Protein AF-U3U2H5-F1 (afdb_monomer)

Structure (mmCIF, N/CA/C/O backbone):
data_AF-U3U2H5-F1
#
_entry.id   AF-U3U2H5-F1
#
loop_
_atom_site.group_PDB
_atom_site.id
_atom_site.type_symbol
_atom_site.label_atom_id
_atom_site.label_alt_id
_atom_site.label_comp_id
_atom_site.label_asym_id
_atom_site.label_entity_id
_atom_site.label_seq_id
_atom_site.pdbx_PDB_ins_code
_atom_site.Cartn_x
_atom_site.Cartn_y
_atom_site.Cartn_z
_atom_site.occupancy
_atom_site.B_iso_or_equiv
_atom_site.auth_seq_id
_atom_site.auth_comp_id
_atom_site.auth_asym_id
_atom_site.auth_atom_id
_atom_site.pdbx_PDB_model_num
ATOM 1 N N . MET A 1 1 ? -24.324 16.341 -33.200 1.00 36.59 1 MET A N 1
ATOM 2 C CA . MET A 1 1 ? -23.448 15.681 -34.191 1.00 36.59 1 MET A CA 1
ATOM 3 C C . MET A 1 1 ? -22.131 15.355 -33.512 1.00 36.59 1 MET A C 1
ATOM 5 O O . MET A 1 1 ? -21.526 16.247 -32.933 1.00 36.59 1 MET A O 1
ATOM 9 N N . ALA A 1 2 ? -21.755 14.077 -33.498 1.00 43.44 2 ALA A N 1
ATOM 10 C CA . ALA A 1 2 ? -20.502 13.602 -32.929 1.00 43.44 2 ALA A CA 1
ATOM 11 C C . ALA A 1 2 ? -19.338 14.039 -33.830 1.00 43.44 2 ALA A C 1
ATOM 13 O O . ALA A 1 2 ? -19.192 13.520 -34.935 1.00 43.44 2 ALA A O 1
ATOM 14 N N . SER A 1 3 ? -18.530 14.993 -33.368 1.00 36.84 3 SER A N 1
ATOM 15 C CA . SER A 1 3 ? -17.242 15.276 -33.995 1.00 36.84 3 SER A CA 1
ATOM 16 C C . SER A 1 3 ? -16.187 14.415 -33.308 1.00 36.84 3 SER A C 1
ATOM 18 O O . SER A 1 3 ? -15.924 14.551 -32.114 1.00 36.84 3 SER A O 1
ATOM 20 N N . ARG A 1 4 ? -15.668 13.449 -34.066 1.00 45.84 4 ARG A N 1
ATOM 21 C CA . ARG A 1 4 ? -14.644 12.482 -33.673 1.00 45.84 4 ARG A CA 1
ATOM 22 C C . ARG A 1 4 ? -13.359 13.210 -33.265 1.00 45.84 4 ARG A C 1
ATOM 24 O O . ARG A 1 4 ? -12.631 13.690 -34.128 1.00 45.84 4 ARG A O 1
ATOM 31 N N . VAL A 1 5 ? -13.022 13.197 -31.977 1.00 42.06 5 VAL A N 1
ATOM 32 C CA . VAL A 1 5 ? -11.638 13.397 -31.520 1.00 42.06 5 VAL A CA 1
ATOM 33 C C . VAL A 1 5 ? -10.924 12.050 -31.642 1.00 42.06 5 VAL A C 1
ATOM 35 O O . VAL A 1 5 ? -10.776 11.302 -30.684 1.00 42.06 5 VAL A O 1
ATOM 38 N N . ALA A 1 6 ? -10.550 11.702 -32.870 1.00 45.50 6 ALA A N 1
ATOM 39 C CA . ALA A 1 6 ? -9.656 10.593 -33.180 1.00 45.50 6 ALA A CA 1
ATOM 40 C C . ALA A 1 6 ? -8.530 11.169 -34.041 1.00 45.50 6 ALA A C 1
ATOM 42 O O . ALA A 1 6 ? -8.571 11.093 -35.265 1.00 45.50 6 ALA A O 1
ATOM 43 N N . GLY A 1 7 ? -7.590 11.868 -33.399 1.00 47.78 7 GLY A N 1
ATOM 44 C CA . GLY A 1 7 ? -6.601 12.667 -34.125 1.00 47.78 7 GLY A CA 1
ATOM 45 C C . GLY A 1 7 ? -5.349 13.072 -33.354 1.00 47.78 7 GLY A C 1
ATOM 46 O O . GLY A 1 7 ? -4.682 13.997 -33.793 1.00 47.78 7 GLY A O 1
ATOM 47 N N . GLN A 1 8 ? -5.002 12.416 -32.242 1.00 45.09 8 GLN A N 1
ATOM 48 C CA . GLN A 1 8 ? -3.694 12.603 -31.593 1.00 45.09 8 GLN A CA 1
ATOM 49 C C . GLN A 1 8 ? -3.155 11.281 -31.032 1.00 45.09 8 GLN A C 1
ATOM 51 O O . GLN A 1 8 ? -2.931 11.113 -29.841 1.00 45.09 8 GLN A O 1
ATOM 56 N N . LEU A 1 9 ? -2.928 10.322 -31.927 1.00 45.75 9 LEU A N 1
ATOM 57 C CA . LEU A 1 9 ? -1.977 9.235 -31.701 1.00 45.75 9 LEU A CA 1
ATOM 58 C C . LEU A 1 9 ? -0.816 9.432 -32.679 1.00 45.75 9 LEU A C 1
ATOM 60 O O . LEU A 1 9 ? -0.657 8.698 -33.648 1.00 45.75 9 LEU A O 1
ATOM 64 N N . SER A 1 10 ? -0.023 10.475 -32.437 1.00 50.72 10 SER A N 1
ATOM 65 C CA . SER A 1 10 ? 1.310 10.592 -33.025 1.00 50.72 10 SER A CA 1
ATOM 66 C C . SER A 1 10 ? 2.205 9.561 -32.326 1.00 50.72 10 SER A C 1
ATOM 68 O O . SER A 1 10 ? 2.426 9.651 -31.117 1.00 50.72 10 SER A O 1
ATOM 70 N N . GLY A 1 11 ? 2.662 8.553 -33.073 1.00 54.78 11 GLY A N 1
ATOM 71 C CA . GLY A 1 11 ? 3.237 7.296 -32.567 1.00 54.78 11 GLY A CA 1
ATOM 72 C C . GLY A 1 11 ? 4.471 7.386 -31.656 1.00 54.78 11 GLY A C 1
ATOM 73 O O . GLY A 1 11 ? 4.754 6.419 -30.956 1.00 54.78 11 GLY A O 1
ATOM 74 N N . ASP A 1 12 ? 5.161 8.527 -31.579 1.00 56.19 12 ASP A N 1
ATOM 75 C CA . ASP A 1 12 ? 6.335 8.695 -30.704 1.00 56.19 12 ASP A CA 1
ATOM 76 C C . ASP A 1 12 ? 6.012 9.251 -29.306 1.00 56.19 12 ASP A C 1
ATOM 78 O O . ASP A 1 12 ? 6.649 8.871 -28.319 1.00 56.19 12 ASP A O 1
ATOM 82 N N . GLY A 1 13 ? 4.987 10.103 -29.178 1.00 56.69 13 GLY A N 1
ATOM 83 C CA . GLY A 1 13 ? 4.623 10.737 -27.901 1.00 56.69 13 GLY A CA 1
ATOM 84 C C . GLY A 1 13 ? 3.951 9.777 -26.916 1.00 56.69 13 GLY A C 1
ATOM 85 O O . GLY A 1 13 ? 4.209 9.831 -25.713 1.00 56.69 13 GLY A O 1
ATOM 86 N N . ASN A 1 14 ? 3.152 8.838 -27.432 1.00 66.31 14 ASN A N 1
ATOM 87 C CA . ASN A 1 14 ? 2.483 7.816 -26.621 1.00 66.31 14 ASN A CA 1
ATOM 88 C C . ASN A 1 14 ? 3.495 6.838 -25.990 1.00 66.31 14 ASN A C 1
ATOM 90 O O . ASN A 1 14 ? 3.370 6.461 -24.827 1.00 66.31 14 ASN A O 1
ATOM 94 N N . ASN A 1 15 ? 4.559 6.491 -26.724 1.00 78.50 15 ASN A N 1
ATOM 95 C CA . ASN A 1 15 ? 5.605 5.591 -26.237 1.00 78.50 15 ASN A CA 1
ATOM 96 C C . ASN A 1 15 ? 6.479 6.226 -25.149 1.00 78.50 15 ASN A C 1
ATOM 98 O O . ASN A 1 15 ? 6.887 5.535 -24.217 1.00 78.50 15 ASN A O 1
ATOM 102 N N . ALA A 1 16 ? 6.776 7.527 -25.237 1.00 85.88 16 ALA A N 1
ATOM 103 C CA . ALA A 1 16 ? 7.541 8.221 -24.202 1.00 85.88 16 ALA A CA 1
ATOM 104 C C . ALA A 1 16 ? 6.755 8.319 -22.885 1.00 85.88 16 ALA A C 1
ATOM 106 O O . ALA A 1 16 ? 7.268 7.911 -21.844 1.00 85.88 16 ALA A O 1
ATOM 107 N N . ALA A 1 17 ? 5.496 8.761 -22.949 1.00 86.81 17 ALA A N 1
ATOM 108 C CA . ALA A 1 17 ? 4.632 8.872 -21.776 1.00 86.81 17 ALA A CA 1
ATOM 109 C C . ALA A 1 17 ? 4.359 7.506 -21.121 1.00 86.81 17 ALA A C 1
ATOM 111 O O . ALA A 1 17 ? 4.402 7.383 -19.897 1.00 86.81 17 ALA A O 1
ATOM 112 N N . PHE A 1 18 ? 4.143 6.454 -21.919 1.00 88.25 18 PHE A N 1
ATOM 113 C CA . PHE A 1 18 ? 3.964 5.101 -21.391 1.00 88.25 18 PHE A CA 1
ATOM 114 C C . PHE A 1 18 ? 5.233 4.562 -20.718 1.00 88.25 18 PHE A C 1
ATOM 116 O O . PHE A 1 18 ? 5.154 4.011 -19.621 1.00 88.25 18 PHE A O 1
ATOM 123 N N . ARG A 1 19 ? 6.415 4.748 -21.326 1.00 89.56 19 ARG A N 1
ATOM 124 C CA . ARG A 1 19 ? 7.693 4.359 -20.701 1.00 89.56 19 ARG A CA 1
ATOM 125 C C . ARG A 1 19 ? 7.919 5.092 -19.384 1.00 89.56 19 ARG A C 1
ATOM 127 O O . ARG A 1 19 ? 8.357 4.475 -18.417 1.00 89.56 19 ARG A O 1
ATOM 134 N N . GLU A 1 20 ? 7.596 6.380 -19.335 1.00 92.06 20 GLU A N 1
ATOM 135 C CA . GLU A 1 20 ? 7.693 7.168 -18.109 1.00 92.06 20 GLU A CA 1
ATOM 136 C C . GLU A 1 20 ? 6.727 6.654 -17.033 1.00 92.06 20 GLU A C 1
ATOM 138 O O . GLU A 1 20 ? 7.127 6.466 -15.884 1.00 92.06 20 GLU A O 1
ATOM 143 N N . PHE A 1 21 ? 5.478 6.354 -17.398 1.00 93.19 21 PHE A N 1
ATOM 144 C CA . PHE A 1 21 ? 4.511 5.743 -16.488 1.00 93.19 21 PHE A CA 1
ATOM 145 C C . PHE A 1 21 ? 5.008 4.396 -15.952 1.00 93.19 21 PHE A C 1
ATOM 147 O O . PHE A 1 21 ? 5.023 4.193 -14.738 1.00 93.19 21 PHE A O 1
ATOM 154 N N . ALA A 1 22 ? 5.468 3.503 -16.831 1.00 93.69 22 ALA A N 1
ATOM 155 C CA . ALA A 1 22 ? 5.985 2.193 -16.450 1.00 93.69 22 ALA A CA 1
ATOM 156 C C . ALA A 1 22 ? 7.188 2.318 -15.503 1.00 93.69 22 ALA A C 1
ATOM 158 O O . ALA A 1 22 ? 7.242 1.641 -14.477 1.00 93.69 22 ALA A O 1
ATOM 159 N N . TRP A 1 23 ? 8.114 3.237 -15.794 1.00 93.75 23 TRP A N 1
ATOM 160 C CA . TRP A 1 23 ? 9.247 3.520 -14.917 1.00 93.75 23 TRP A CA 1
ATOM 161 C C . TRP A 1 23 ? 8.800 4.018 -13.541 1.00 93.75 23 TRP A C 1
ATOM 163 O O . TRP A 1 23 ? 9.257 3.507 -12.518 1.00 93.75 23 TRP A O 1
ATOM 173 N N . ARG A 1 24 ? 7.868 4.978 -13.493 1.00 95.88 24 ARG A N 1
ATOM 174 C CA . ARG A 1 24 ? 7.316 5.489 -12.230 1.00 95.88 24 ARG A CA 1
ATOM 175 C C . ARG A 1 24 ? 6.610 4.391 -11.440 1.00 95.88 24 ARG A C 1
ATOM 177 O O . ARG A 1 24 ? 6.781 4.329 -10.226 1.00 95.88 24 ARG A O 1
ATOM 184 N N . PHE A 1 25 ? 5.864 3.518 -12.109 1.00 95.38 25 PHE A N 1
ATOM 185 C CA . PHE A 1 25 ? 5.168 2.403 -11.475 1.00 95.38 25 PHE A CA 1
ATOM 186 C C . PHE A 1 25 ? 6.147 1.397 -10.853 1.00 95.38 25 PHE A C 1
ATOM 188 O O . PHE A 1 25 ? 6.044 1.088 -9.666 1.00 95.38 25 PHE A O 1
ATOM 195 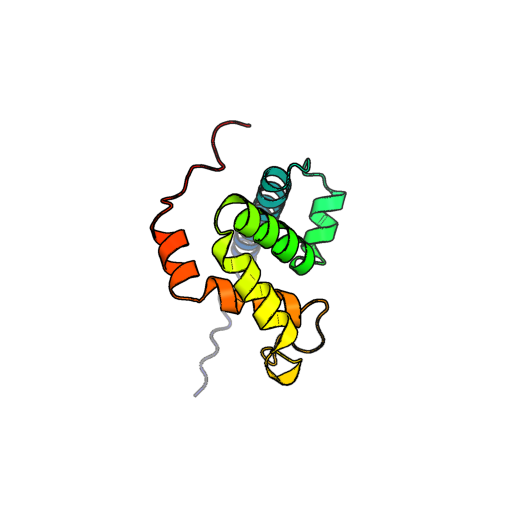N N . VAL A 1 26 ? 7.169 0.972 -11.605 1.00 96.56 26 VAL A N 1
ATOM 196 C CA . VAL A 1 26 ? 8.246 0.104 -11.095 1.00 96.56 26 VAL A CA 1
ATOM 197 C C . VAL A 1 26 ? 8.983 0.760 -9.926 1.00 96.56 26 VAL A C 1
ATOM 199 O O . VAL A 1 26 ? 9.265 0.101 -8.925 1.00 96.56 26 VAL A O 1
ATOM 202 N N . ASN A 1 27 ? 9.258 2.063 -10.010 1.00 96.25 27 ASN A N 1
ATOM 203 C CA . ASN A 1 27 ? 9.918 2.802 -8.937 1.00 96.25 27 ASN A CA 1
ATOM 204 C C . ASN A 1 27 ? 9.075 2.833 -7.649 1.00 96.25 27 ASN A C 1
ATOM 206 O O . ASN A 1 27 ? 9.619 2.656 -6.561 1.00 96.25 27 ASN A O 1
ATOM 210 N N . ILE A 1 28 ? 7.753 3.005 -7.756 1.00 96.56 28 ILE A N 1
ATOM 211 C CA . ILE A 1 28 ? 6.840 2.955 -6.602 1.00 96.56 28 ILE A CA 1
ATOM 212 C C . ILE A 1 28 ? 6.890 1.577 -5.936 1.00 96.56 28 ILE A C 1
ATOM 214 O O . ILE A 1 28 ? 7.054 1.509 -4.717 1.00 96.56 28 ILE A O 1
ATOM 218 N N . ILE A 1 29 ? 6.824 0.496 -6.721 1.00 97.56 29 ILE A N 1
ATOM 219 C CA . ILE A 1 29 ? 6.933 -0.875 -6.199 1.00 97.56 29 ILE A CA 1
ATOM 220 C C . ILE A 1 29 ? 8.272 -1.062 -5.483 1.00 97.56 29 ILE A C 1
ATOM 222 O O . ILE A 1 29 ? 8.298 -1.477 -4.327 1.00 97.56 29 ILE A O 1
ATOM 226 N N . ALA A 1 30 ? 9.385 -0.690 -6.120 1.00 97.31 30 ALA A N 1
ATOM 227 C CA . ALA A 1 30 ? 10.713 -0.818 -5.525 1.00 97.31 30 ALA A CA 1
ATOM 228 C C . ALA A 1 30 ? 10.831 -0.060 -4.192 1.00 97.31 30 ALA A C 1
ATOM 230 O O . ALA A 1 30 ? 11.403 -0.572 -3.232 1.00 97.31 30 ALA A O 1
ATOM 231 N N . ARG A 1 31 ? 10.249 1.139 -4.093 1.00 96.38 31 ARG A N 1
ATOM 232 C CA . ARG A 1 31 ? 10.254 1.923 -2.850 1.00 96.38 31 ARG A CA 1
ATOM 233 C C . ARG A 1 31 ? 9.410 1.287 -1.750 1.00 96.38 31 ARG A C 1
ATOM 235 O O . ARG A 1 31 ? 9.827 1.321 -0.595 1.00 96.38 31 ARG A O 1
ATOM 242 N N . ALA A 1 32 ? 8.266 0.696 -2.091 1.00 97.00 32 ALA A N 1
ATOM 243 C CA . ALA A 1 32 ? 7.463 -0.057 -1.132 1.00 97.00 32 ALA A CA 1
ATOM 244 C C . ALA A 1 32 ? 8.230 -1.281 -0.603 1.00 97.00 32 ALA A C 1
ATOM 246 O O . ALA A 1 32 ? 8.251 -1.497 0.604 1.00 97.00 32 ALA A O 1
ATOM 247 N N . LEU A 1 33 ? 8.943 -2.010 -1.471 1.00 97.19 33 LEU A N 1
ATOM 248 C CA . LEU A 1 33 ? 9.793 -3.140 -1.069 1.00 97.19 33 LEU A CA 1
ATOM 249 C C . LEU A 1 33 ? 10.905 -2.713 -0.108 1.00 97.19 33 LEU A C 1
ATOM 251 O O . LEU A 1 33 ? 11.043 -3.299 0.962 1.00 97.19 33 LEU A O 1
ATOM 255 N 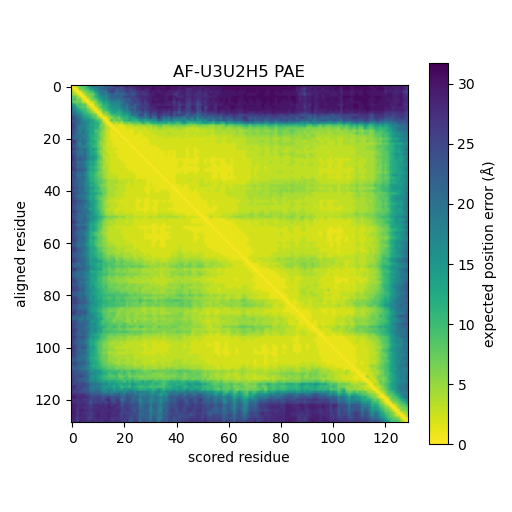N . VAL A 1 34 ? 11.628 -1.634 -0.423 1.00 97.06 34 VAL A N 1
ATOM 256 C CA . VAL A 1 34 ? 12.661 -1.092 0.479 1.00 97.06 34 VAL A CA 1
ATOM 257 C C . VAL A 1 34 ? 12.060 -0.698 1.826 1.00 97.06 34 VAL A C 1
ATOM 259 O O . VAL A 1 34 ? 12.629 -1.006 2.871 1.00 97.06 34 VAL A O 1
ATOM 262 N N . ALA A 1 35 ? 10.892 -0.052 1.826 1.00 94.69 35 ALA A N 1
ATOM 263 C CA . ALA A 1 35 ? 10.210 0.323 3.058 1.00 94.69 35 ALA A CA 1
ATOM 264 C C . ALA A 1 35 ? 9.744 -0.892 3.877 1.00 94.69 35 ALA A C 1
ATOM 266 O O . ALA A 1 35 ? 9.659 -0.786 5.098 1.00 94.69 35 ALA A O 1
ATOM 267 N N . LEU A 1 36 ? 9.477 -2.029 3.228 1.00 95.69 36 LEU A N 1
ATOM 268 C CA . LEU A 1 36 ? 9.195 -3.324 3.853 1.00 95.69 36 LEU A CA 1
ATOM 269 C C . LEU A 1 36 ? 10.463 -4.061 4.327 1.00 95.69 36 LEU A C 1
ATOM 271 O O . LEU A 1 36 ? 10.346 -5.107 4.959 1.00 95.69 36 LEU A O 1
ATOM 275 N N . GLY A 1 37 ? 11.660 -3.526 4.064 1.00 95.19 37 GLY A N 1
ATOM 276 C CA . GLY A 1 37 ? 12.938 -4.172 4.382 1.00 95.19 37 GLY A CA 1
ATOM 277 C C . GLY A 1 37 ? 13.369 -5.230 3.362 1.00 95.19 37 GLY A C 1
ATOM 278 O O . GLY A 1 37 ? 14.309 -5.981 3.613 1.00 95.19 37 GLY A O 1
ATOM 279 N N . GLU A 1 38 ? 12.705 -5.296 2.208 1.00 95.94 38 GLU A N 1
ATOM 280 C CA . GLU A 1 38 ? 13.020 -6.225 1.127 1.00 95.94 38 GLU A CA 1
ATOM 281 C C . GLU A 1 38 ? 13.913 -5.553 0.084 1.00 95.94 38 GLU A C 1
ATOM 283 O O . GLU A 1 38 ? 13.704 -4.402 -0.308 1.00 95.94 38 GLU A O 1
ATOM 288 N N . ARG A 1 39 ? 14.911 -6.287 -0.416 1.00 97.19 39 ARG A N 1
ATOM 289 C CA . ARG A 1 39 ? 15.712 -5.824 -1.550 1.00 97.19 39 ARG A CA 1
ATOM 290 C C . ARG A 1 39 ? 14.866 -5.932 -2.827 1.00 97.19 39 ARG A C 1
ATOM 292 O O . ARG A 1 39 ? 14.463 -7.042 -3.162 1.00 97.19 39 ARG A O 1
ATOM 299 N N . PRO A 1 40 ? 14.649 -4.841 -3.583 1.00 97.12 40 PRO A N 1
ATOM 300 C CA . PRO A 1 40 ? 13.969 -4.929 -4.867 1.00 97.12 40 PRO A CA 1
ATOM 301 C C . PRO A 1 40 ? 14.789 -5.761 -5.853 1.00 97.12 40 PRO A C 1
ATOM 303 O O . PRO A 1 40 ? 15.971 -5.489 -6.079 1.00 97.12 40 PRO A O 1
ATOM 306 N N . ASP A 1 41 ? 14.143 -6.741 -6.469 1.00 97.00 41 ASP A N 1
ATOM 307 C CA . ASP A 1 41 ? 14.684 -7.499 -7.589 1.00 97.00 41 ASP A CA 1
ATOM 308 C C . ASP A 1 41 ? 13.628 -7.661 -8.688 1.00 97.00 41 ASP A C 1
ATOM 310 O O . ASP A 1 41 ? 12.448 -7.348 -8.506 1.00 97.00 41 ASP A O 1
ATOM 314 N N . TYR A 1 42 ? 14.067 -8.116 -9.860 1.00 95.94 42 TYR A N 1
ATOM 315 C CA . TYR A 1 42 ? 13.195 -8.250 -11.023 1.00 95.94 42 TYR A CA 1
ATOM 316 C C . TYR A 1 42 ? 12.005 -9.190 -10.771 1.00 95.94 42 TYR A C 1
ATOM 318 O O . TYR A 1 42 ? 10.891 -8.896 -11.203 1.00 95.94 42 TYR A O 1
ATOM 326 N N . THR A 1 43 ? 12.220 -10.285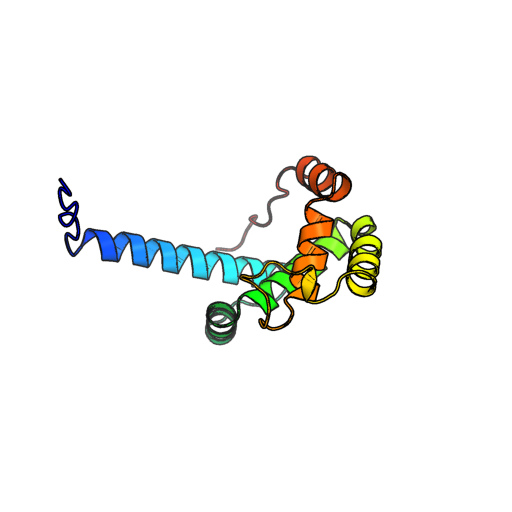 -10.040 1.00 96.81 43 THR A N 1
ATOM 327 C CA . THR A 1 43 ? 11.201 -11.302 -9.759 1.00 96.81 43 THR A CA 1
ATOM 328 C C . THR A 1 43 ? 10.116 -10.756 -8.834 1.00 96.81 43 THR A C 1
ATOM 330 O O . THR A 1 43 ? 8.928 -10.887 -9.133 1.00 96.81 43 THR A O 1
ATOM 333 N N . LEU A 1 44 ? 10.504 -10.098 -7.738 1.00 96.06 44 LEU A N 1
ATOM 334 C CA . LEU A 1 44 ? 9.576 -9.458 -6.805 1.00 96.06 44 LEU A CA 1
ATOM 335 C C . LEU A 1 44 ? 8.813 -8.320 -7.479 1.00 96.06 44 LEU A C 1
ATOM 337 O O . LEU A 1 44 ? 7.594 -8.234 -7.341 1.00 96.06 44 LEU A O 1
ATOM 341 N N . ILE A 1 45 ? 9.499 -7.484 -8.262 1.00 96.50 45 ILE A N 1
ATOM 342 C CA . ILE A 1 45 ? 8.845 -6.403 -9.004 1.00 96.50 45 ILE A CA 1
ATOM 343 C C . ILE A 1 45 ? 7.804 -6.982 -9.970 1.00 96.50 45 ILE A C 1
ATOM 345 O O . ILE A 1 45 ? 6.656 -6.549 -9.940 1.00 96.50 45 ILE A O 1
ATOM 349 N N . MET A 1 46 ? 8.153 -7.990 -10.779 1.00 96.44 46 MET A N 1
ATOM 350 C CA . MET A 1 46 ? 7.198 -8.644 -11.686 1.00 96.44 46 MET A CA 1
ATOM 351 C C . MET A 1 46 ? 6.014 -9.267 -10.942 1.00 96.44 46 MET A C 1
ATOM 353 O O . MET A 1 46 ? 4.879 -9.146 -11.408 1.00 96.44 46 MET A O 1
ATOM 357 N N . ARG A 1 47 ? 6.238 -9.904 -9.786 1.00 95.81 47 ARG A N 1
ATOM 358 C CA . ARG A 1 47 ? 5.152 -10.440 -8.952 1.00 95.81 47 ARG A CA 1
ATOM 359 C C . ARG A 1 47 ? 4.154 -9.343 -8.584 1.00 95.81 47 ARG A C 1
ATOM 361 O O . ARG A 1 47 ? 2.959 -9.527 -8.798 1.00 95.81 47 ARG A O 1
ATOM 368 N N . TYR A 1 48 ? 4.629 -8.204 -8.084 1.00 96.38 48 TYR A N 1
ATOM 369 C CA . TYR A 1 48 ? 3.747 -7.128 -7.624 1.00 96.38 48 TYR A CA 1
ATOM 370 C C . TYR A 1 48 ? 3.178 -6.254 -8.742 1.00 96.38 48 TYR A C 1
ATOM 372 O O . TYR A 1 48 ? 2.141 -5.628 -8.551 1.00 96.38 48 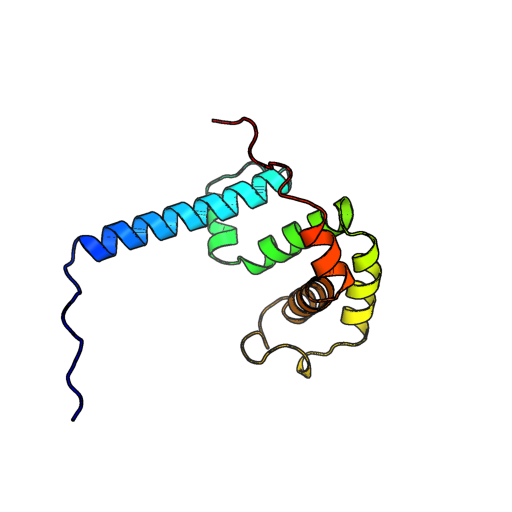TYR A O 1
ATOM 380 N N . VAL A 1 49 ? 3.787 -6.252 -9.930 1.00 94.81 49 VAL A N 1
ATOM 381 C CA . VAL A 1 49 ? 3.142 -5.708 -11.135 1.00 94.81 49 VAL A CA 1
ATOM 382 C C . VAL A 1 49 ? 1.873 -6.500 -11.466 1.00 94.81 49 VAL A C 1
ATOM 384 O O . VAL A 1 49 ? 0.866 -5.902 -11.832 1.00 94.81 49 VAL A O 1
ATOM 387 N N . ASN A 1 50 ? 1.907 -7.828 -11.317 1.00 91.81 50 ASN A N 1
ATOM 388 C CA . ASN A 1 50 ? 0.754 -8.692 -11.588 1.00 91.81 50 ASN A CA 1
ATOM 389 C C . ASN A 1 50 ? -0.250 -8.739 -10.427 1.00 91.81 50 ASN A C 1
ATOM 391 O O . ASN A 1 50 ? -1.447 -8.878 -10.660 1.00 91.81 50 ASN A O 1
ATOM 395 N N . ASN A 1 51 ? 0.224 -8.633 -9.184 1.00 89.12 51 ASN A N 1
ATOM 396 C CA . ASN A 1 51 ? -0.612 -8.630 -7.989 1.00 89.12 51 ASN A CA 1
ATOM 397 C C . ASN A 1 51 ? -0.188 -7.510 -7.031 1.00 89.12 51 ASN A C 1
ATOM 399 O O . ASN A 1 51 ? 0.585 -7.720 -6.097 1.00 89.12 51 ASN A O 1
ATOM 403 N N . ILE A 1 52 ? -0.706 -6.308 -7.275 1.00 92.94 52 ILE A N 1
ATOM 404 C CA . ILE A 1 52 ? -0.388 -5.126 -6.469 1.00 92.94 52 ILE A CA 1
ATOM 405 C C . ILE A 1 52 ? -1.103 -5.119 -5.108 1.00 92.94 52 ILE A C 1
ATOM 407 O O . ILE A 1 52 ? -0.638 -4.465 -4.177 1.00 92.94 52 ILE A O 1
ATOM 411 N N . ALA A 1 53 ? -2.212 -5.855 -4.980 1.00 93.50 53 ALA A N 1
ATOM 412 C CA . ALA A 1 53 ? -3.034 -5.904 -3.772 1.00 93.50 53 ALA A CA 1
ATOM 413 C C . ALA A 1 53 ? -2.250 -6.434 -2.562 1.00 93.50 53 ALA A C 1
ATOM 415 O O . ALA A 1 53 ? -2.255 -5.814 -1.501 1.00 93.50 53 ALA A O 1
ATOM 416 N N . ASP A 1 54 ? -1.496 -7.519 -2.754 1.00 94.69 54 ASP A N 1
ATOM 417 C CA . ASP A 1 54 ? -0.619 -8.096 -1.726 1.00 94.69 54 ASP A CA 1
ATOM 418 C C . ASP A 1 54 ? 0.421 -7.070 -1.235 1.00 94.69 54 ASP A C 1
ATOM 420 O O . ASP A 1 54 ? 0.586 -6.858 -0.033 1.00 94.69 54 ASP A O 1
ATOM 424 N N . LEU A 1 55 ? 1.069 -6.343 -2.157 1.00 95.88 55 LEU A N 1
ATOM 425 C CA . LEU A 1 55 ? 2.031 -5.295 -1.791 1.00 95.88 55 LEU A CA 1
ATOM 426 C C . LEU A 1 55 ? 1.378 -4.176 -0.980 1.00 95.88 55 LEU A C 1
ATOM 428 O O . LEU A 1 55 ? 1.960 -3.705 -0.002 1.00 95.88 55 LEU A O 1
ATOM 432 N N . TYR A 1 56 ? 0.187 -3.746 -1.404 1.00 95.69 56 TYR A N 1
ATOM 433 C CA . TYR A 1 56 ? -0.573 -2.707 -0.724 1.00 95.69 56 TYR A CA 1
ATOM 434 C C . TYR A 1 56 ? -0.877 -3.108 0.722 1.00 95.69 56 TYR A C 1
ATOM 436 O O . TYR A 1 56 ? -0.547 -2.347 1.628 1.00 95.69 56 TYR A O 1
ATOM 444 N N . ILE A 1 57 ? -1.430 -4.306 0.945 1.00 95.44 57 ILE A N 1
ATOM 445 C CA . ILE A 1 57 ? -1.793 -4.794 2.284 1.00 95.44 57 ILE A CA 1
ATOM 446 C C . ILE A 1 57 ? -0.557 -4.830 3.178 1.00 95.44 57 ILE A C 1
ATOM 448 O O . ILE A 1 57 ? -0.551 -4.228 4.249 1.00 95.44 57 ILE A O 1
ATOM 452 N N . ARG A 1 58 ? 0.524 -5.464 2.708 1.00 95.94 58 ARG A N 1
ATOM 453 C CA . ARG A 1 58 ? 1.771 -5.583 3.474 1.00 95.94 58 ARG A CA 1
ATOM 454 C C . ARG A 1 58 ? 2.342 -4.221 3.856 1.00 95.94 58 ARG A C 1
ATOM 456 O O . ARG A 1 58 ? 2.766 -4.015 4.993 1.00 95.94 58 ARG A O 1
ATOM 463 N N . TYR A 1 59 ? 2.374 -3.295 2.900 1.00 95.81 59 TYR A N 1
ATOM 464 C CA . TYR A 1 59 ? 2.874 -1.947 3.135 1.00 95.81 59 TYR A CA 1
ATOM 465 C C . TYR A 1 59 ? 1.982 -1.180 4.116 1.00 95.81 59 TYR A C 1
ATOM 467 O O . TYR A 1 59 ? 2.494 -0.604 5.077 1.00 95.81 59 TYR A O 1
ATOM 475 N N . ALA A 1 60 ? 0.664 -1.203 3.912 1.00 94.81 60 ALA A N 1
ATOM 476 C CA . ALA A 1 60 ? -0.295 -0.533 4.780 1.00 94.81 60 ALA A CA 1
ATOM 477 C C . ALA A 1 60 ? -0.198 -1.055 6.217 1.00 94.81 60 ALA A C 1
ATOM 479 O O . ALA A 1 60 ? -0.088 -0.258 7.144 1.00 94.81 60 ALA A O 1
ATOM 480 N N . GLU A 1 61 ? -0.143 -2.372 6.408 1.00 93.88 61 GLU A N 1
ATOM 481 C CA . GLU A 1 61 ? -0.037 -2.995 7.730 1.00 93.88 61 GLU A CA 1
ATOM 482 C C . GLU A 1 61 ? 1.242 -2.615 8.458 1.00 93.88 61 GLU A C 1
ATOM 484 O O . GLU A 1 61 ? 1.184 -2.254 9.633 1.00 93.88 61 GLU A O 1
ATOM 489 N N . LYS A 1 62 ? 2.387 -2.609 7.764 1.00 94.06 62 LYS A N 1
ATOM 490 C CA . LYS A 1 62 ? 3.643 -2.132 8.351 1.00 94.06 62 LYS A CA 1
ATOM 491 C C . LYS A 1 62 ? 3.515 -0.689 8.835 1.00 94.06 62 LYS A C 1
ATOM 493 O O . LYS A 1 62 ? 3.882 -0.387 9.967 1.00 94.06 62 LYS A O 1
ATOM 498 N N . ILE A 1 63 ? 2.979 0.198 7.998 1.00 91.06 63 ILE A N 1
ATOM 499 C CA . ILE A 1 63 ? 2.819 1.614 8.347 1.00 91.06 63 ILE A CA 1
ATOM 500 C C . ILE A 1 63 ? 1.825 1.794 9.493 1.00 91.06 63 ILE A C 1
ATOM 502 O O . ILE A 1 63 ? 2.097 2.551 10.422 1.00 91.06 63 ILE A O 1
ATOM 506 N N . ILE A 1 64 ? 0.699 1.085 9.462 1.00 92.25 64 ILE A N 1
ATOM 507 C CA . ILE A 1 64 ? -0.304 1.129 10.524 1.00 92.25 64 ILE A CA 1
ATOM 508 C C . ILE A 1 64 ? 0.303 0.645 11.837 1.00 92.25 64 ILE A C 1
ATOM 510 O O . ILE A 1 64 ? 0.137 1.292 12.865 1.00 92.25 64 ILE A O 1
ATOM 514 N N . HIS A 1 65 ? 1.074 -0.436 11.805 1.00 91.81 65 HIS A N 1
ATOM 515 C CA . HIS A 1 65 ? 1.754 -0.946 12.984 1.00 91.81 65 HIS A CA 1
ATOM 516 C C . HIS A 1 65 ? 2.805 0.016 13.540 1.00 91.81 65 HIS A C 1
ATOM 518 O O . HIS A 1 65 ? 2.874 0.225 14.748 1.00 91.81 65 HIS A O 1
ATOM 524 N N . GLU A 1 66 ? 3.616 0.621 12.679 1.00 89.44 66 GLU A N 1
ATOM 525 C CA . GLU A 1 66 ? 4.697 1.510 13.110 1.00 89.44 66 GLU A CA 1
ATOM 526 C C . GLU A 1 66 ? 4.205 2.902 13.529 1.00 89.44 66 GLU A C 1
ATOM 528 O O . GLU A 1 66 ? 4.838 3.543 14.367 1.00 89.44 66 GLU A O 1
ATOM 533 N N . GLN A 1 67 ? 3.116 3.399 12.935 1.00 87.31 67 GLN A N 1
ATOM 534 C CA . GLN A 1 67 ? 2.745 4.819 13.016 1.00 87.31 67 GLN A CA 1
ATOM 535 C C . GLN A 1 67 ? 1.305 5.058 13.472 1.00 87.31 67 GLN A C 1
ATOM 537 O O . GLN A 1 67 ? 1.026 6.114 14.039 1.00 87.31 67 GLN A O 1
ATOM 542 N N . LEU A 1 68 ? 0.392 4.111 13.238 1.00 88.81 68 LEU A N 1
ATOM 543 C CA . LEU A 1 68 ? -1.048 4.260 13.483 1.00 88.81 68 LEU A CA 1
ATOM 544 C C . LEU A 1 68 ? -1.613 3.104 14.334 1.00 88.81 68 LEU A C 1
ATOM 546 O O . LEU A 1 68 ? -2.638 2.532 13.958 1.00 88.81 68 LEU A O 1
ATOM 550 N N . PRO A 1 69 ? -0.999 2.733 15.476 1.00 88.19 69 PRO A N 1
ATOM 551 C CA . PRO A 1 69 ? -1.418 1.550 16.230 1.00 88.19 69 PRO A CA 1
ATOM 552 C C . PRO A 1 69 ? -2.882 1.628 16.686 1.00 88.19 69 PRO A C 1
ATOM 554 O O . PRO A 1 69 ? -3.557 0.609 16.765 1.00 88.19 69 PRO A O 1
ATOM 557 N N . SER A 1 70 ? -3.418 2.836 16.896 1.00 87.94 70 SER A N 1
ATOM 558 C CA . SER A 1 70 ? -4.834 3.047 17.220 1.00 87.94 70 SER A CA 1
ATOM 559 C C . SER A 1 70 ? -5.802 2.581 16.127 1.00 87.94 70 SER A C 1
ATOM 561 O O . SER A 1 70 ? -6.956 2.294 16.429 1.00 87.94 70 SER A O 1
ATOM 563 N N . LEU A 1 71 ? -5.362 2.509 14.865 1.00 91.81 71 LEU A N 1
ATOM 564 C CA . LEU A 1 71 ? -6.191 2.020 13.762 1.00 91.81 71 LEU A CA 1
ATOM 565 C C . LEU A 1 71 ? -6.218 0.492 13.669 1.00 91.81 71 LEU A C 1
ATOM 567 O O . LEU A 1 71 ? -7.122 -0.030 13.027 1.00 91.81 71 LEU A O 1
ATOM 571 N N . GLN A 1 72 ? -5.290 -0.232 14.307 1.00 92.44 72 GLN A N 1
ATOM 572 C CA . GLN A 1 72 ? -5.275 -1.701 14.252 1.00 92.44 72 GLN A CA 1
ATOM 573 C C . GLN A 1 72 ? -6.586 -2.289 14.766 1.00 92.44 72 GLN A C 1
ATOM 575 O O . GLN A 1 72 ? -7.258 -3.021 14.048 1.00 92.44 72 GLN A O 1
ATOM 580 N N . THR A 1 73 ? -7.005 -1.871 15.962 1.00 91.56 73 THR A N 1
ATOM 581 C CA . THR A 1 73 ? -8.268 -2.315 16.563 1.00 91.56 73 THR A CA 1
ATOM 582 C C . THR A 1 73 ? -9.469 -1.950 15.692 1.00 91.56 73 THR A C 1
ATOM 584 O O . THR A 1 73 ? -10.424 -2.713 15.593 1.00 91.56 73 THR A O 1
ATOM 587 N N . GLN A 1 74 ? -9.435 -0.796 15.018 1.00 92.31 74 GLN A N 1
ATOM 588 C CA . GLN A 1 74 ? -10.507 -0.406 14.105 1.00 92.31 74 GLN A CA 1
ATOM 589 C C . GLN A 1 74 ? -10.568 -1.321 12.876 1.00 92.31 74 GLN A C 1
ATOM 591 O O . GLN A 1 74 ? -11.659 -1.703 12.465 1.00 92.31 74 GLN A O 1
ATOM 596 N N . ILE A 1 75 ? -9.423 -1.699 12.306 1.00 93.75 75 ILE A N 1
ATOM 597 C CA . ILE A 1 75 ? -9.354 -2.611 11.156 1.00 93.75 75 ILE A CA 1
ATOM 598 C C . ILE A 1 75 ? -9.850 -4.004 11.543 1.00 93.75 75 ILE A C 1
ATOM 600 O O . ILE A 1 75 ? -10.643 -4.582 10.806 1.00 93.75 75 ILE A O 1
ATOM 604 N N . GLU A 1 76 ? -9.437 -4.519 12.700 1.00 93.31 76 GLU A N 1
ATOM 605 C CA . GLU A 1 76 ? -9.908 -5.807 13.224 1.00 93.31 76 GLU A CA 1
ATOM 606 C C . GLU A 1 76 ? -11.430 -5.808 13.412 1.00 93.31 76 GLU A C 1
ATOM 608 O O . GLU A 1 76 ? -12.116 -6.714 12.940 1.00 93.31 76 GLU A O 1
ATOM 613 N N . ASN A 1 77 ? -11.979 -4.750 14.016 1.00 92.50 77 ASN A N 1
ATOM 614 C CA . ASN A 1 77 ? -13.425 -4.592 14.169 1.00 92.50 77 ASN A CA 1
ATOM 615 C C . ASN A 1 77 ? -14.133 -4.507 12.810 1.00 92.50 77 ASN A C 1
ATOM 617 O O . ASN A 1 77 ? -15.152 -5.164 12.601 1.00 92.50 77 ASN A O 1
ATOM 621 N N . ASN A 1 78 ? -13.585 -3.738 11.864 1.00 92.88 78 ASN A N 1
ATOM 622 C CA . ASN A 1 78 ? -14.125 -3.637 10.510 1.00 92.88 78 ASN A CA 1
ATOM 623 C C . ASN A 1 78 ? -14.167 -5.014 9.831 1.00 92.88 78 ASN A C 1
ATOM 625 O O . ASN A 1 78 ? -15.167 -5.347 9.214 1.00 92.88 78 ASN A O 1
ATOM 629 N N . GLN A 1 79 ? -13.128 -5.841 9.971 1.00 91.75 79 GLN A N 1
ATOM 630 C CA . GLN A 1 79 ? -13.091 -7.184 9.376 1.00 91.75 79 GLN A CA 1
ATOM 631 C C . GLN A 1 79 ? -14.118 -8.154 9.973 1.00 91.75 79 GLN A C 1
ATOM 633 O O . GLN A 1 79 ? -14.509 -9.103 9.301 1.00 91.75 79 GLN A O 1
ATOM 638 N N . GLN A 1 80 ? -14.544 -7.941 11.219 1.00 92.81 80 GLN A N 1
ATOM 639 C CA . GLN A 1 80 ? -15.576 -8.762 11.859 1.00 92.81 80 GLN A CA 1
ATOM 640 C C . GLN A 1 80 ? -16.996 -8.330 11.488 1.00 92.81 80 GLN A C 1
ATOM 642 O O . GLN A 1 80 ? -17.910 -9.153 11.506 1.00 92.81 80 GLN A O 1
ATOM 647 N N . VAL A 1 81 ? -17.187 -7.039 11.207 1.00 92.81 81 VAL A N 1
ATOM 648 C CA . VAL A 1 81 ? -18.507 -6.450 10.952 1.00 92.81 81 VAL A CA 1
ATOM 649 C C . VAL A 1 81 ? -18.832 -6.401 9.461 1.00 92.81 81 VAL A C 1
ATOM 651 O O . VAL A 1 81 ? -19.983 -6.619 9.094 1.00 92.81 81 VAL A O 1
ATOM 654 N N . LEU A 1 82 ? -17.844 -6.104 8.615 1.00 92.75 82 LEU A N 1
ATOM 655 C CA . LEU A 1 82 ? -18.039 -5.956 7.176 1.00 92.75 82 LEU A CA 1
ATOM 656 C C . LEU A 1 82 ? -18.147 -7.325 6.496 1.00 92.75 82 LEU A C 1
ATOM 658 O O . LEU A 1 82 ? -17.373 -8.242 6.778 1.00 92.75 82 LEU A O 1
ATOM 662 N N . GLY A 1 83 ? -19.080 -7.432 5.556 1.00 91.19 83 GLY A N 1
ATOM 663 C CA . GLY A 1 83 ? -19.235 -8.568 4.653 1.00 91.19 83 GLY A CA 1
ATOM 664 C C . GLY A 1 83 ? -18.838 -8.238 3.213 1.00 91.19 83 GLY A C 1
ATOM 665 O O . GLY A 1 83 ? -18.452 -7.116 2.883 1.00 91.19 83 GLY A O 1
ATOM 666 N N . GLU A 1 84 ? -18.967 -9.221 2.318 1.00 88.38 84 GLU A N 1
ATOM 667 C CA . GLU A 1 84 ? -18.709 -9.024 0.881 1.00 88.38 84 GLU A CA 1
ATOM 668 C C . GLU A 1 84 ? -19.618 -7.955 0.253 1.00 88.38 84 GLU A C 1
ATOM 670 O O . GLU A 1 84 ? -19.189 -7.236 -0.650 1.00 88.38 84 GLU A O 1
ATOM 675 N N . ASP A 1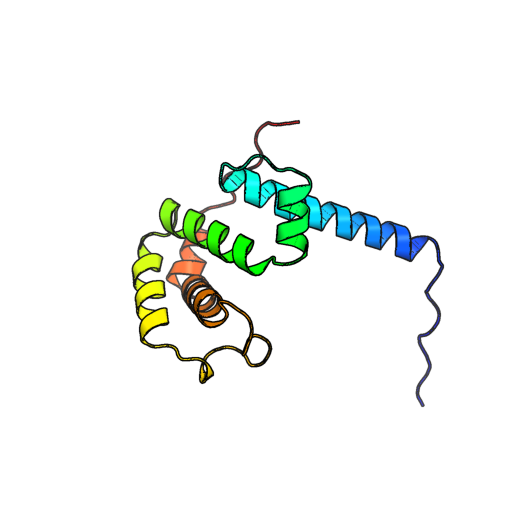 85 ? -20.844 -7.804 0.761 1.00 92.56 85 ASP A N 1
ATOM 676 C CA . ASP A 1 85 ? -21.808 -6.811 0.280 1.00 92.56 85 ASP A CA 1
ATOM 677 C C . ASP A 1 85 ? -21.390 -5.365 0.593 1.00 92.56 85 ASP A C 1
ATOM 679 O O . ASP A 1 85 ? -21.763 -4.444 -0.139 1.00 92.56 85 ASP A O 1
ATOM 683 N N . ASP A 1 86 ? -20.582 -5.159 1.639 1.00 93.81 86 ASP A N 1
ATOM 684 C CA . ASP A 1 86 ? -20.058 -3.842 2.016 1.00 93.81 86 ASP A CA 1
ATOM 685 C C . ASP A 1 86 ? -18.867 -3.415 1.149 1.00 93.81 86 ASP A C 1
ATOM 687 O O . ASP A 1 86 ? -18.515 -2.233 1.097 1.00 93.81 86 ASP A O 1
ATOM 691 N N . VAL A 1 87 ? -18.230 -4.370 0.465 1.00 94.38 87 VAL A N 1
ATOM 692 C CA . VAL A 1 87 ? -17.100 -4.110 -0.426 1.00 94.38 87 VAL A CA 1
ATOM 693 C C . VAL A 1 87 ? -17.608 -3.448 -1.714 1.00 94.38 87 VAL A C 1
ATOM 695 O O . VAL A 1 87 ? -18.587 -3.914 -2.304 1.00 94.38 87 VAL A O 1
ATOM 698 N N . PRO A 1 88 ? -16.938 -2.397 -2.226 1.00 94.75 88 PRO A N 1
ATOM 699 C CA . PRO A 1 88 ? -17.303 -1.770 -3.491 1.00 94.75 88 PRO A CA 1
ATOM 700 C C . PRO A 1 88 ? -17.418 -2.773 -4.646 1.00 94.75 88 PRO A C 1
ATOM 702 O O . PRO A 1 88 ? -16.549 -3.623 -4.840 1.00 94.75 88 PRO A O 1
ATOM 705 N N . ARG A 1 89 ? -18.463 -2.639 -5.475 1.00 93.44 89 ARG A N 1
ATOM 706 C CA . ARG A 1 89 ? -18.777 -3.584 -6.570 1.00 93.44 89 ARG A CA 1
ATOM 707 C C . ARG A 1 89 ? -17.622 -3.857 -7.537 1.00 93.44 89 ARG A C 1
ATOM 709 O O . ARG A 1 89 ? -17.547 -4.934 -8.107 1.00 93.44 89 ARG A O 1
ATOM 716 N N . ASN A 1 90 ? -16.733 -2.890 -7.748 1.00 91.62 90 ASN A N 1
ATOM 717 C CA . ASN A 1 90 ? -15.559 -3.038 -8.614 1.00 91.62 90 ASN A CA 1
ATOM 718 C C . ASN A 1 90 ? -14.426 -3.875 -7.988 1.00 91.62 90 ASN A C 1
ATOM 720 O O . ASN A 1 90 ? -13.487 -4.235 -8.695 1.00 91.62 90 ASN A O 1
ATOM 724 N N . MET A 1 91 ? -14.495 -4.153 -6.685 1.00 91.56 91 MET A N 1
ATOM 725 C CA . MET A 1 91 ? -13.535 -4.962 -5.929 1.00 91.56 91 MET A CA 1
ATOM 726 C C . MET A 1 91 ? -14.098 -6.325 -5.517 1.00 91.56 91 MET A C 1
ATOM 728 O O . MET A 1 91 ? -13.326 -7.224 -5.197 1.00 91.56 91 MET A O 1
ATOM 732 N N . GLN A 1 92 ? -15.420 -6.497 -5.530 1.00 92.06 92 GLN A N 1
ATOM 733 C CA . GLN A 1 92 ? -16.063 -7.769 -5.201 1.00 92.06 92 GLN A CA 1
ATOM 734 C C . GLN A 1 92 ? -15.517 -8.917 -6.068 1.00 92.06 92 GLN A C 1
ATOM 736 O O . GLN A 1 92 ? -15.270 -8.756 -7.265 1.00 92.06 92 GLN A O 1
ATOM 741 N N . GLY A 1 93 ? -15.299 -10.075 -5.441 1.00 87.69 93 GLY A N 1
ATOM 742 C CA . GLY A 1 93 ? -14.709 -11.255 -6.081 1.00 87.69 93 GLY A CA 1
ATOM 743 C C . GLY A 1 93 ? -13.191 -11.193 -6.290 1.00 87.69 93 GLY A C 1
ATOM 744 O O . GLY A 1 93 ? -12.611 -12.179 -6.745 1.00 87.69 93 GLY A O 1
ATOM 745 N N . GLN A 1 94 ? -12.526 -10.079 -5.960 1.00 88.75 94 GLN A N 1
ATOM 746 C CA . GLN A 1 94 ? -11.065 -10.032 -5.930 1.00 88.75 94 GLN A CA 1
ATOM 747 C C . GLN A 1 94 ? -10.525 -10.677 -4.643 1.00 88.75 94 GLN A C 1
ATOM 749 O O . GLN A 1 94 ? -11.154 -10.565 -3.586 1.00 88.75 94 GLN A O 1
ATOM 754 N N . PRO A 1 95 ? -9.341 -11.312 -4.696 1.00 88.38 95 PRO A N 1
ATOM 755 C CA . PRO A 1 95 ? -8.651 -11.765 -3.495 1.00 88.38 95 PRO A CA 1
ATOM 756 C C . PRO A 1 95 ? -8.453 -10.613 -2.506 1.00 88.38 95 PRO A C 1
ATOM 758 O O . PRO A 1 95 ? -8.150 -9.490 -2.907 1.00 88.38 95 PRO A O 1
ATOM 761 N N . ASP A 1 96 ? -8.635 -10.898 -1.218 1.00 91.38 96 ASP A N 1
ATOM 762 C CA . ASP A 1 96 ? -8.416 -9.957 -0.113 1.00 91.38 96 ASP A CA 1
ATOM 763 C C . ASP A 1 96 ? -9.254 -8.661 -0.156 1.00 91.38 96 ASP A C 1
ATOM 765 O O . ASP A 1 96 ? -8.989 -7.734 0.612 1.00 91.38 96 ASP A O 1
ATOM 769 N N . ALA A 1 97 ? -10.296 -8.580 -0.994 1.00 93.12 97 ALA A N 1
ATOM 770 C CA . ALA A 1 97 ? -11.072 -7.354 -1.189 1.00 93.12 97 ALA A CA 1
ATOM 771 C C . ALA A 1 97 ? -11.666 -6.799 0.118 1.00 93.12 97 ALA A C 1
ATOM 773 O O . ALA A 1 97 ? -11.605 -5.594 0.361 1.00 93.12 97 ALA A O 1
ATOM 774 N N . LEU A 1 98 ? -12.161 -7.681 0.993 1.00 94.12 98 LEU A N 1
ATOM 775 C CA . LEU A 1 98 ? -12.670 -7.307 2.313 1.00 94.12 98 LEU A CA 1
ATOM 776 C C . LEU A 1 98 ? -11.575 -6.716 3.211 1.00 94.12 98 LEU A C 1
ATOM 778 O O . LEU A 1 98 ? -11.798 -5.715 3.888 1.00 94.12 98 LEU A O 1
ATOM 782 N N . ARG A 1 99 ? -10.370 -7.299 3.195 1.00 94.62 99 ARG A N 1
ATOM 783 C CA . ARG A 1 99 ? -9.228 -6.821 3.988 1.00 94.62 99 ARG A CA 1
ATOM 784 C C . ARG A 1 99 ? -8.754 -5.459 3.504 1.00 94.62 99 ARG A C 1
ATOM 786 O O . ARG A 1 99 ? -8.547 -4.571 4.326 1.00 94.62 99 ARG A O 1
ATOM 793 N N . ILE A 1 100 ? -8.630 -5.281 2.189 1.00 95.31 100 ILE A N 1
ATOM 794 C CA . ILE A 1 100 ? -8.286 -3.987 1.586 1.00 95.31 100 ILE A CA 1
ATOM 795 C C . ILE A 1 100 ? -9.337 -2.951 1.976 1.00 95.31 100 ILE A C 1
ATOM 797 O O . ILE A 1 100 ? -8.988 -1.860 2.416 1.00 95.31 100 ILE A O 1
ATOM 801 N N . TRP A 1 101 ? -10.619 -3.306 1.887 1.00 96.00 101 TRP A N 1
ATOM 802 C CA . TRP A 1 101 ? -11.697 -2.396 2.245 1.00 96.00 101 TRP A CA 1
ATOM 803 C C . TRP A 1 101 ? -11.681 -2.011 3.729 1.00 96.00 101 TRP A C 1
ATOM 805 O O . TRP A 1 101 ? -11.788 -0.832 4.054 1.00 96.00 101 TRP A O 1
ATOM 815 N N . ALA A 1 102 ? -11.456 -2.964 4.635 1.00 95.81 102 ALA A N 1
ATOM 816 C CA . ALA A 1 102 ? -11.341 -2.685 6.065 1.00 95.81 102 ALA A CA 1
ATOM 817 C C . ALA A 1 102 ? -10.199 -1.700 6.387 1.00 95.81 102 ALA A C 1
ATOM 819 O O . ALA A 1 102 ? -10.379 -0.807 7.223 1.00 95.81 102 ALA A O 1
ATOM 820 N N . ILE A 1 103 ? -9.056 -1.838 5.701 1.00 95.12 103 ILE A N 1
ATOM 821 C CA . ILE A 1 103 ? -7.915 -0.914 5.790 1.00 95.12 103 ILE A CA 1
ATOM 822 C C . ILE A 1 103 ? -8.301 0.470 5.248 1.00 95.12 103 ILE A C 1
ATOM 824 O O . ILE A 1 103 ? -8.085 1.471 5.929 1.00 95.12 103 ILE A O 1
ATOM 828 N N . GLU A 1 104 ? -8.913 0.545 4.064 1.00 94.38 104 GLU A N 1
ATOM 829 C CA . GLU A 1 104 ? -9.343 1.805 3.436 1.00 94.38 104 GLU A CA 1
ATOM 830 C C . GLU A 1 104 ? -10.354 2.576 4.296 1.00 94.38 104 GLU A C 1
ATOM 832 O O . GLU A 1 104 ? -10.230 3.793 4.475 1.00 94.38 104 GLU A O 1
ATOM 837 N N . VAL A 1 105 ? -11.324 1.877 4.893 1.00 94.50 105 VAL A N 1
ATOM 838 C CA . VAL A 1 105 ? -12.303 2.469 5.817 1.00 94.50 105 VAL A CA 1
ATOM 839 C C . VAL A 1 105 ? -11.602 3.040 7.051 1.00 94.50 105 VAL A C 1
ATOM 841 O O . VAL A 1 105 ? -11.891 4.169 7.452 1.00 94.50 105 VAL A O 1
ATOM 844 N N . ALA A 1 106 ? -10.650 2.306 7.635 1.00 93.94 106 ALA A N 1
ATOM 845 C CA . ALA A 1 106 ? -9.900 2.778 8.796 1.00 93.94 106 ALA A CA 1
ATOM 846 C C . ALA A 1 106 ? -8.988 3.970 8.465 1.00 93.94 106 ALA A C 1
ATOM 848 O O . ALA A 1 106 ? -8.925 4.925 9.232 1.00 93.94 106 ALA A O 1
ATOM 849 N N . LEU A 1 107 ? -8.318 3.973 7.310 1.00 91.62 107 LEU A N 1
ATOM 850 C CA . LEU A 1 107 ? -7.504 5.110 6.861 1.00 91.62 107 LEU A CA 1
ATOM 851 C C . LEU A 1 107 ? -8.357 6.348 6.537 1.00 91.62 107 LEU A C 1
ATOM 853 O O . LEU A 1 107 ? -7.895 7.482 6.693 1.00 91.62 107 LEU A O 1
ATOM 857 N N . SER A 1 108 ? -9.608 6.135 6.123 1.00 91.56 108 SER A N 1
ATOM 858 C CA . SER A 1 108 ? -10.577 7.190 5.812 1.00 91.56 108 SER A CA 1
ATOM 859 C C . SER A 1 108 ? -11.269 7.787 7.043 1.00 91.56 108 SER A C 1
ATOM 861 O O . SER A 1 108 ? -11.969 8.802 6.902 1.00 91.56 108 SER A O 1
ATOM 863 N N . SER A 1 109 ? -11.075 7.210 8.234 1.00 90.81 109 SER A N 1
ATOM 864 C CA . SER A 1 109 ? -11.584 7.753 9.498 1.00 90.81 109 SER A CA 1
ATOM 865 C C . SER A 1 109 ? -10.951 9.111 9.829 1.00 90.81 109 SER A C 1
ATOM 867 O O . SER A 1 109 ? -9.930 9.511 9.253 1.00 90.81 109 SER A O 1
ATOM 869 N N . 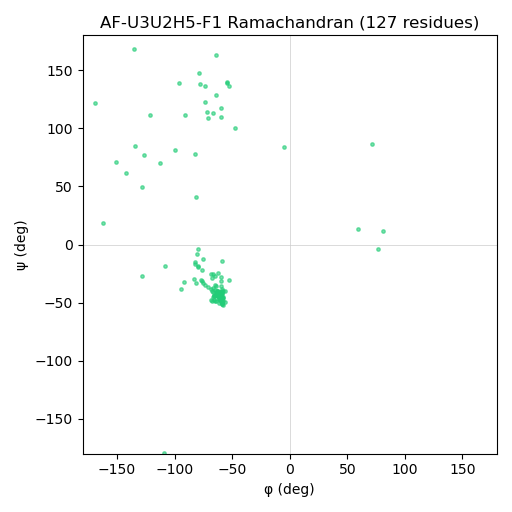GLU A 1 110 ? -11.560 9.863 10.749 1.00 86.50 110 GLU A N 1
ATOM 870 C CA . GLU A 1 110 ? -10.990 11.146 11.176 1.00 86.50 110 GLU A CA 1
ATOM 871 C C . GLU A 1 110 ? -9.639 10.954 11.871 1.00 86.50 110 GLU A C 1
ATOM 873 O O . GLU A 1 110 ? -8.710 11.733 11.645 1.00 86.50 110 GLU A O 1
ATOM 878 N N . GLU A 1 111 ? -9.483 9.873 12.632 1.00 84.06 111 GLU A N 1
ATOM 879 C CA . GLU A 1 111 ? -8.228 9.450 13.246 1.00 84.06 111 GLU A CA 1
ATOM 880 C C . GLU A 1 111 ? -7.153 9.166 12.186 1.00 84.06 111 GLU A C 1
ATOM 882 O O . GLU A 1 111 ? -6.031 9.681 12.290 1.00 84.06 111 GLU A O 1
ATOM 887 N N . GLY A 1 112 ? -7.497 8.418 11.132 1.00 84.88 112 GLY A N 1
ATOM 888 C CA . GLY A 1 112 ? -6.587 8.109 10.027 1.00 84.88 112 GLY A CA 1
ATOM 889 C C . GLY A 1 112 ? -6.127 9.363 9.288 1.00 84.88 112 GLY A C 1
ATOM 890 O O . GLY A 1 112 ? -4.926 9.633 9.170 1.00 84.88 112 GLY A O 1
ATOM 891 N N . LYS A 1 113 ? -7.070 10.223 8.893 1.00 85.81 113 LYS A N 1
ATOM 892 C CA . LYS A 1 113 ? -6.760 11.487 8.208 1.00 85.81 113 LYS A CA 1
ATOM 893 C C . LYS A 1 113 ? -5.978 12.462 9.086 1.00 85.81 113 LYS A C 1
ATOM 895 O O . LYS A 1 113 ? -5.112 13.182 8.585 1.00 85.81 113 LYS A O 1
ATOM 900 N N . LYS A 1 114 ? -6.295 12.562 10.380 1.00 81.50 114 LYS A N 1
ATOM 901 C CA . LYS A 1 114 ?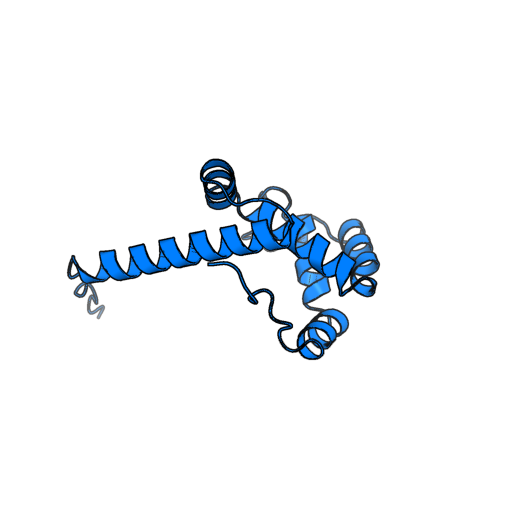 -5.599 13.459 11.319 1.00 81.50 114 LYS A CA 1
ATOM 902 C C . LYS A 1 114 ? -4.142 13.045 11.480 1.00 81.50 114 LYS A C 1
ATOM 904 O O . LYS A 1 114 ? -3.269 13.911 11.461 1.00 81.50 114 LYS A O 1
ATOM 909 N N . THR A 1 115 ? -3.880 11.745 11.567 1.00 70.06 115 THR A N 1
ATOM 910 C CA . THR A 1 115 ? -2.525 11.237 11.793 1.00 70.06 115 THR A CA 1
ATOM 911 C C . THR A 1 115 ? -1.652 11.311 10.537 1.00 70.06 115 THR A C 1
ATOM 913 O O . THR A 1 115 ? -0.472 11.648 10.631 1.00 70.06 115 THR A O 1
ATOM 916 N N . LEU A 1 116 ? -2.243 11.134 9.347 1.00 68.31 116 LEU A N 1
ATOM 917 C CA . LEU A 1 116 ? -1.575 11.402 8.065 1.00 68.31 116 LEU A CA 1
ATOM 918 C C . LEU A 1 116 ? -1.233 12.890 7.874 1.00 68.31 116 LEU A C 1
ATOM 920 O O . LEU A 1 116 ? -0.202 13.219 7.292 1.00 68.31 116 LEU A O 1
ATOM 924 N N . ARG A 1 117 ? -2.078 13.803 8.371 1.00 66.94 117 ARG A N 1
ATOM 925 C CA . ARG A 1 117 ? -1.839 15.257 8.306 1.00 66.94 117 ARG A CA 1
ATOM 926 C C . ARG A 1 117 ? -0.804 15.744 9.324 1.00 66.94 117 ARG A C 1
ATOM 928 O O . ARG A 1 117 ? -0.096 16.705 9.036 1.00 66.94 117 ARG A O 1
ATOM 935 N N . SER A 1 118 ? -0.708 15.104 10.491 1.00 61.25 118 SER A N 1
ATOM 936 C CA . SER A 1 118 ? 0.234 15.482 11.555 1.00 61.25 118 SER A CA 1
ATOM 937 C C . SER A 1 118 ? 1.652 14.936 11.364 1.00 61.25 118 SER A C 1
ATOM 939 O O . SER A 1 118 ? 2.572 15.444 12.001 1.00 61.25 118 SER A O 1
ATOM 941 N N . HIS A 1 119 ? 1.846 13.955 10.476 1.00 57.66 119 HIS A N 1
ATOM 942 C CA . HIS A 1 119 ? 3.157 13.464 10.047 1.00 57.66 119 HIS A CA 1
ATOM 943 C C . HIS A 1 119 ? 3.541 14.078 8.689 1.00 57.66 119 HIS A C 1
ATOM 945 O O . HIS A 1 119 ? 3.377 13.432 7.649 1.00 57.66 119 HIS A O 1
ATOM 951 N N . PRO A 1 120 ? 4.066 15.321 8.641 1.00 48.81 120 PRO A N 1
ATOM 952 C CA . PRO A 1 120 ? 4.600 15.873 7.403 1.00 48.81 120 PRO A CA 1
ATOM 953 C C . PRO A 1 120 ? 5.730 14.960 6.933 1.00 48.81 120 PRO A C 1
ATOM 955 O O . PRO A 1 120 ? 6.693 14.779 7.674 1.00 48.81 120 PRO A O 1
ATOM 958 N N . ARG A 1 121 ? 5.566 14.353 5.743 1.00 53.22 121 ARG A N 1
ATOM 959 C CA . ARG A 1 121 ? 6.521 13.481 5.027 1.00 53.22 121 ARG A CA 1
ATOM 960 C C . ARG A 1 121 ? 7.881 13.380 5.733 1.00 53.22 121 ARG A C 1
ATOM 962 O O . ARG A 1 121 ? 8.823 14.078 5.355 1.00 53.22 121 ARG A O 1
ATOM 969 N N . ARG A 1 122 ? 8.022 12.497 6.731 1.00 45.97 122 ARG A N 1
ATOM 970 C CA . ARG A 1 122 ? 9.368 12.090 7.142 1.00 45.97 122 ARG A CA 1
ATOM 971 C C . ARG A 1 122 ? 9.921 11.325 5.956 1.00 45.97 122 ARG A C 1
ATOM 973 O O . ARG A 1 122 ? 9.369 10.312 5.539 1.00 45.97 122 ARG A O 1
ATOM 980 N N . ALA A 1 123 ? 10.932 11.925 5.347 1.00 42.56 123 ALA A N 1
ATOM 981 C CA . ALA A 1 123 ? 11.610 11.450 4.165 1.00 42.56 123 ALA A CA 1
ATOM 982 C C . ALA A 1 123 ? 11.979 9.965 4.297 1.00 42.56 123 ALA A C 1
ATOM 984 O O . ALA A 1 123 ? 13.008 9.621 4.862 1.00 42.56 123 ALA A O 1
ATOM 985 N N . ALA A 1 124 ? 11.189 9.088 3.681 1.00 43.47 124 ALA A N 1
ATOM 986 C CA . ALA A 1 124 ? 11.652 7.777 3.230 1.00 43.47 124 ALA A CA 1
ATOM 987 C C . ALA A 1 124 ? 12.374 7.912 1.872 1.00 43.47 124 ALA A C 1
ATOM 989 O O . ALA A 1 124 ? 12.138 7.138 0.947 1.00 43.47 124 ALA A O 1
ATOM 990 N N . VAL A 1 125 ? 13.181 8.971 1.732 1.00 44.66 125 VAL A N 1
ATOM 991 C CA . VAL A 1 125 ? 14.173 9.186 0.670 1.00 44.66 125 VAL A CA 1
ATOM 992 C C . VAL A 1 125 ? 15.282 10.053 1.270 1.00 44.66 125 VAL A C 1
ATOM 994 O O . VAL A 1 125 ? 15.388 11.244 0.998 1.00 44.66 125 VAL A O 1
ATOM 997 N N . SER A 1 126 ? 16.071 9.472 2.165 1.00 43.06 126 SER A N 1
ATOM 998 C CA . SER A 1 126 ? 17.418 9.965 2.425 1.00 43.06 126 SER A CA 1
ATOM 999 C C . SER A 1 126 ? 18.367 8.813 2.140 1.00 43.06 126 SER A C 1
ATOM 1001 O O . SER A 1 126 ? 18.326 7.804 2.837 1.00 43.06 126 SER A O 1
ATOM 1003 N N . GLY A 1 127 ? 19.155 8.969 1.076 1.00 45.00 127 GLY A N 1
ATOM 1004 C CA . GLY A 1 127 ? 20.385 8.223 0.825 1.00 45.00 127 GLY A CA 1
ATOM 1005 C C . GLY A 1 127 ? 20.240 6.753 0.437 1.00 45.00 127 GLY A C 1
ATOM 1006 O O . GLY A 1 127 ? 20.399 5.880 1.280 1.00 45.00 127 GLY A O 1
ATOM 1007 N N . ALA A 1 128 ? 20.058 6.484 -0.856 1.00 40.62 128 ALA A N 1
ATOM 1008 C CA . ALA A 1 128 ? 20.767 5.406 -1.551 1.00 40.62 128 ALA A CA 1
ATOM 1009 C C . ALA A 1 128 ? 20.537 5.538 -3.064 1.00 40.62 128 ALA A C 1
ATOM 1011 O O . ALA A 1 128 ? 19.394 5.451 -3.513 1.00 40.62 128 ALA A O 1
ATOM 1012 N N . LEU A 1 129 ? 21.662 5.667 -3.777 1.00 36.59 129 LEU A N 1
ATOM 1013 C CA . LEU A 1 129 ? 21.882 5.940 -5.206 1.00 36.59 129 LEU A CA 1
ATOM 1014 C C . LEU A 1 129 ? 21.894 7.427 -5.575 1.00 36.59 129 LEU A C 1
ATOM 1016 O O . LEU A 1 129 ? 20.818 8.024 -5.783 1.00 36.59 129 LEU A O 1
#

Secondary structure (DSSP, 8-state):
----------TTHHHHHHHHHHHHHHHHHHHHHHHTTPPP-HHHHHHH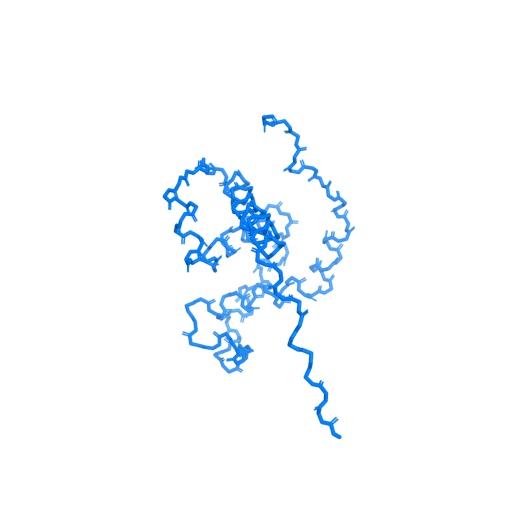HH-HHHHHHHHHHHHHHHH-HHHHHHHHHHHHH--GGGS-TTTTTSTTHHHHHHHHHHHTSHHHHHHHHHS----S-SS--

Mean predicted aligned error: 9.35 Å

Foldseek 3Di:
DDDDPPPPPPPPVVVVVVVVVVVVLLVVLCLLCVLLVHHDDPVSSVVCVVPVPVSVLSSLVVCCVVQVVVLVVQLVVQLVPDDLVNFPPVQRPPPCSSSVVSSVVSCPDPSNVVSVVVDDPPDPDDDDD

pLDDT: mean 83.12, std 18.82, range [36.59, 97.56]

Radius of gyration: 18.88 Å; Cα contacts (8 Å, |Δi|>4): 70; chains: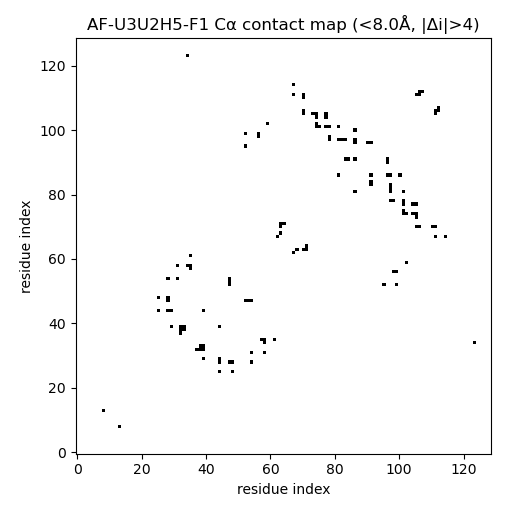 1; bounding box: 45×28×51 Å

Sequence (129 aa):
MASRVAGQLSGDGNNAAFREFAWRFVNIIARALVALGERPDYTLIMRYVNNIADLYIRYAEKIIHEQLPSLQTQIENNQQVLGEDDVPRNMQGQPDALRIWAIEVALSSEEGKKTLRSHPRRAAVSGAL

Solvent-accessible surface area (backbone atoms only — not comparable to full-atom values): 7827 Å² total; per-residue (Å²): 133,91,77,80,90,79,85,82,80,58,79,66,62,59,54,52,54,48,52,51,50,53,51,52,51,54,50,51,53,39,51,50,32,48,75,72,74,39,83,69,44,74,68,61,50,53,50,36,73,77,43,49,63,64,55,49,52,57,51,51,52,52,48,33,62,77,76,35,59,81,44,52,63,51,26,57,51,36,59,74,72,56,52,72,86,75,32,57,80,92,43,54,92,45,84,63,35,58,60,55,44,22,47,52,56,37,48,68,32,71,68,34,48,50,53,61,65,72,51,70,79,76,69,95,77,74,87,86,137

Nearest PDB structures (foldseek):
  2l1l-assembly1_B  TM=2.053E-01  e=5.180E+00  Homo sapiens